Protein AF-A0A5C7V4M0-F1 (afdb_monomer)

Nearest PDB structures (foldseek):
  3k33-assembly1_D-2  TM=7.683E-01  e=2.608E-01  Punavirus P1
  6l8e-assembly2_L  TM=7.006E-01  e=1.988E-01  Staphylococcus aureus subsp. aureus NCTC 8325
  3k33-assembly1_C-2  TM=6.659E-01  e=4.195E-01  Punavirus P1
  5dfn-assembly2_B  TM=3.785E-01  e=3.216E+00  Tetrahymena thermophila
  8zdz-assembly1_A  TM=3.711E-01  e=5.173E+00  Drosophila mojavensis

Mean predicted aligned error: 7.86 Å

Foldseek 3Di:
DAEPVNCVPVPCVSVCVVAVPPQKDWYDDDPPDIDIDGDPVSVVVVVVVVVVVVVVVVVVCVVVVVDDPVPVVVVVVVD

Structure (mmCIF, N/CA/C/O backbone):
data_AF-A0A5C7V4M0-F1
#
_entry.id   AF-A0A5C7V4M0-F1
#
loop_
_atom_site.group_PDB
_atom_site.id
_atom_site.type_symbol
_atom_site.label_atom_id
_atom_site.label_alt_id
_atom_site.label_comp_id
_atom_site.label_asym_id
_atom_site.label_entity_id
_atom_site.label_seq_id
_atom_site.pdbx_PDB_ins_code
_atom_site.Cartn_x
_atom_site.Cartn_y
_atom_site.Cartn_z
_atom_site.occupancy
_atom_site.B_iso_or_equiv
_atom_site.auth_seq_id
_atom_site.auth_comp_id
_atom_site.auth_asym_id
_atom_site.auth_atom_id
_atom_site.pdbx_PDB_model_num
ATOM 1 N N . MET A 1 1 ? -12.651 -0.918 2.627 1.00 86.69 1 MET A N 1
ATOM 2 C CA . MET A 1 1 ? -12.429 0.532 2.750 1.00 86.69 1 MET A CA 1
ATOM 3 C C . MET A 1 1 ? -12.432 0.865 4.220 1.00 86.69 1 MET A C 1
ATOM 5 O O . MET A 1 1 ? -13.398 0.551 4.902 1.00 86.69 1 MET A O 1
ATOM 9 N N . ILE A 1 2 ? -11.343 1.452 4.690 1.00 92.38 2 ILE A N 1
ATOM 10 C CA . ILE A 1 2 ? -11.087 1.814 6.078 1.00 92.38 2 ILE A CA 1
ATOM 11 C C . ILE A 1 2 ? -11.459 3.288 6.247 1.00 92.38 2 ILE A C 1
ATOM 13 O O . ILE A 1 2 ? -10.993 4.145 5.493 1.00 92.38 2 ILE A O 1
ATOM 17 N N . SER A 1 3 ? -12.319 3.602 7.211 1.00 91.69 3 SER A N 1
ATOM 18 C CA . SER A 1 3 ? -12.631 4.997 7.520 1.00 91.69 3 SER A CA 1
ATOM 19 C C . SER A 1 3 ? -11.536 5.618 8.392 1.00 91.69 3 SER A C 1
ATOM 21 O O . SER A 1 3 ? -10.858 4.930 9.158 1.00 91.69 3 SER A O 1
ATOM 23 N N . ALA A 1 4 ? -11.368 6.940 8.325 1.00 89.44 4 ALA A N 1
ATOM 24 C CA . ALA A 1 4 ? -10.468 7.639 9.240 1.00 89.44 4 ALA A CA 1
ATOM 25 C C . ALA A 1 4 ? -10.868 7.458 10.712 1.00 89.44 4 ALA A C 1
ATOM 27 O O . ALA A 1 4 ? -9.999 7.485 11.580 1.00 89.44 4 ALA A O 1
ATOM 28 N N . ASP A 1 5 ? -12.152 7.257 11.006 1.00 91.19 5 ASP A N 1
ATOM 29 C CA . ASP A 1 5 ? -12.614 7.029 12.374 1.00 91.19 5 ASP A CA 1
ATOM 30 C C . ASP A 1 5 ? -12.307 5.607 12.858 1.00 91.19 5 ASP A C 1
ATOM 32 O O . ASP A 1 5 ? -11.883 5.444 14.004 1.00 91.19 5 ASP A O 1
ATOM 36 N N . ASP A 1 6 ? -12.392 4.592 11.991 1.00 92.94 6 ASP A N 1
ATOM 37 C CA . ASP A 1 6 ? -11.883 3.248 12.303 1.00 92.94 6 ASP A CA 1
ATOM 38 C C . ASP A 1 6 ? -10.389 3.298 12.618 1.00 92.94 6 ASP A C 1
ATOM 40 O O . ASP A 1 6 ? -9.948 2.738 13.620 1.00 92.94 6 ASP A O 1
ATOM 44 N N . LEU A 1 7 ? -9.615 4.035 11.817 1.00 92.50 7 LEU A N 1
ATOM 45 C CA . LEU A 1 7 ? -8.180 4.168 12.039 1.00 92.50 7 LEU A CA 1
ATOM 46 C C 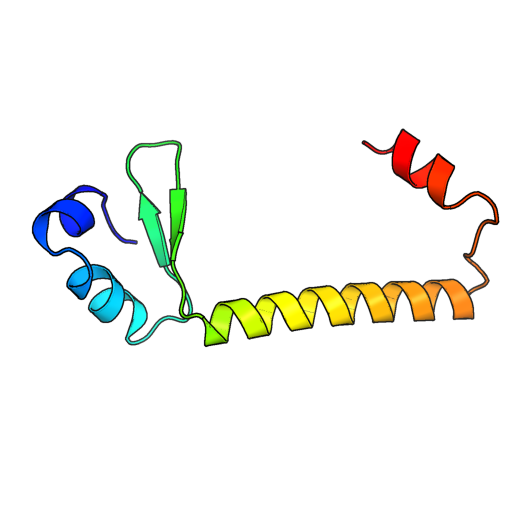. LEU A 1 7 ? -7.859 4.874 13.364 1.00 92.50 7 LEU A C 1
ATOM 48 O O . LEU A 1 7 ? -6.969 4.436 14.090 1.00 92.50 7 LEU A O 1
ATOM 52 N N . LYS A 1 8 ? -8.596 5.933 13.721 1.00 91.75 8 LYS A N 1
ATOM 53 C CA . LYS A 1 8 ? -8.416 6.644 15.002 1.00 91.75 8 LYS A CA 1
ATOM 54 C C . LYS A 1 8 ? -8.779 5.788 16.213 1.00 91.75 8 LYS A C 1
ATOM 56 O O . LYS A 1 8 ? -8.153 5.930 17.258 1.00 91.75 8 LYS A O 1
ATOM 61 N N . THR A 1 9 ? -9.817 4.961 16.099 1.00 96.19 9 THR A N 1
ATOM 62 C CA . THR A 1 9 ? -10.379 4.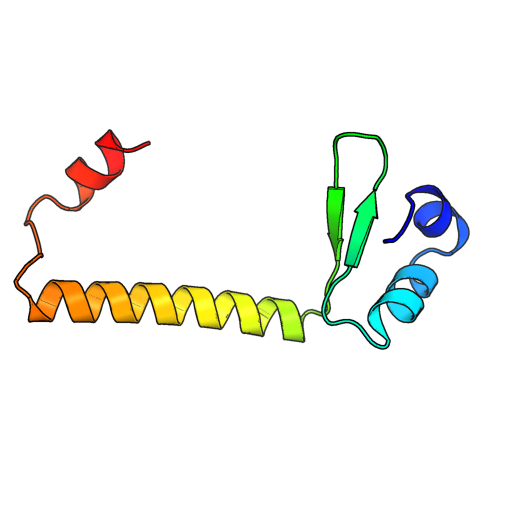217 17.238 1.00 96.19 9 THR A CA 1
ATOM 63 C C . THR A 1 9 ? -9.719 2.858 17.441 1.00 96.19 9 THR A C 1
ATOM 65 O O . THR A 1 9 ? -9.496 2.458 18.580 1.00 96.19 9 THR A O 1
ATOM 68 N N . LYS A 1 10 ? -9.381 2.158 16.354 1.00 96.50 10 LYS A N 1
ATOM 69 C CA . LYS A 1 10 ? -8.834 0.790 16.376 1.00 96.50 10 LYS A CA 1
ATOM 70 C C . LYS A 1 10 ? -7.336 0.733 16.067 1.00 96.50 10 LYS A C 1
ATOM 72 O O . LYS A 1 10 ? -6.703 -0.293 16.306 1.00 96.50 10 LYS A O 1
ATOM 77 N N . GLY A 1 11 ? -6.752 1.809 15.537 1.00 94.75 11 GLY A N 1
ATOM 78 C CA . GLY A 1 11 ? -5.332 1.859 15.196 1.00 94.75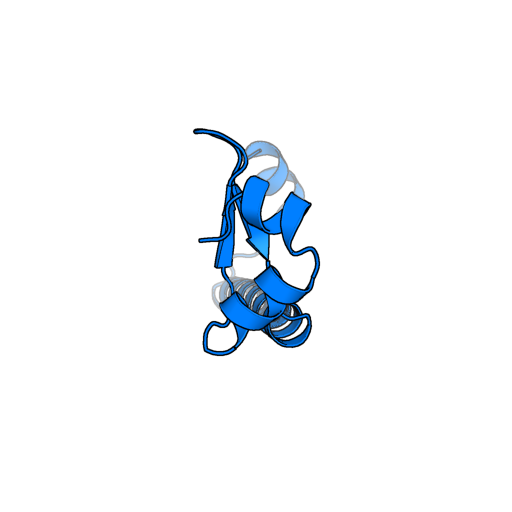 11 GLY A CA 1
ATOM 79 C C . GLY A 1 11 ? -4.949 0.798 14.162 1.00 94.75 11 GLY A C 1
ATOM 80 O O . GLY A 1 11 ? -5.634 0.616 13.160 1.00 94.75 11 GLY A O 1
ATOM 81 N N . ILE A 1 12 ? -3.850 0.085 14.413 1.00 94.88 12 ILE A N 1
ATOM 82 C CA . ILE A 1 12 ? -3.299 -0.915 13.482 1.00 94.88 12 ILE A CA 1
ATOM 83 C C . ILE A 1 12 ? -4.247 -2.107 13.284 1.00 94.88 12 ILE A C 1
ATOM 85 O O . ILE A 1 12 ? -4.308 -2.637 12.178 1.00 94.88 12 ILE A O 1
ATOM 89 N N . ALA A 1 13 ? -5.048 -2.470 14.291 1.00 96.69 13 ALA A N 1
ATOM 90 C CA . ALA A 1 13 ? -5.940 -3.628 14.211 1.00 96.69 13 ALA A CA 1
ATOM 91 C C . ALA A 1 13 ? -6.932 -3.526 13.039 1.00 96.69 13 ALA A C 1
ATOM 93 O O . ALA A 1 13 ? -7.173 -4.510 12.347 1.00 96.69 13 ALA A O 1
ATOM 94 N N . CYS A 1 14 ? -7.446 -2.325 12.733 1.00 95.31 14 CYS A N 1
ATOM 95 C CA . CYS A 1 14 ? -8.337 -2.169 11.579 1.00 95.31 14 CYS A CA 1
ATOM 96 C C . CYS A 1 14 ? -7.625 -2.397 10.239 1.00 95.31 14 CYS A C 1
ATOM 98 O O . CYS A 1 14 ? -8.275 -2.790 9.273 1.00 95.31 14 CYS A O 1
ATOM 100 N N . LEU A 1 15 ? -6.310 -2.161 10.166 1.00 95.19 15 LEU A N 1
ATOM 101 C CA . LEU A 1 15 ? -5.518 -2.437 8.970 1.00 95.19 15 LEU A CA 1
ATOM 102 C C . LEU A 1 15 ? -5.352 -3.949 8.801 1.00 95.19 15 LEU A C 1
ATOM 104 O O . LEU A 1 15 ? -5.616 -4.466 7.721 1.00 95.19 15 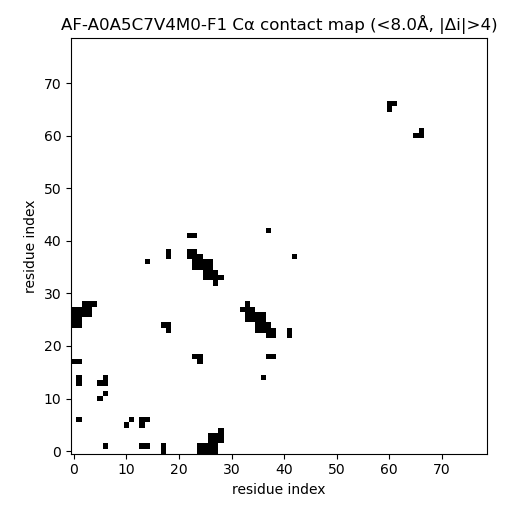LEU A O 1
ATOM 108 N N . GLU A 1 16 ? -4.974 -4.648 9.873 1.00 94.94 16 GLU A N 1
ATOM 109 C CA . GLU A 1 16 ? -4.786 -6.105 9.883 1.00 94.94 16 GLU A CA 1
ATOM 110 C C . GLU A 1 16 ? -6.082 -6.844 9.528 1.00 94.94 16 GLU A C 1
ATOM 112 O O . GLU A 1 16 ? -6.082 -7.694 8.642 1.00 94.94 16 GLU A O 1
ATOM 117 N N . GLU A 1 17 ? -7.207 -6.457 10.137 1.00 94.94 17 GLU A N 1
ATOM 118 C CA . GLU A 1 17 ? -8.527 -7.027 9.841 1.00 94.94 17 GLU A CA 1
ATOM 119 C C . GLU A 1 17 ? -8.935 -6.823 8.376 1.00 94.94 17 GLU A C 1
ATOM 121 O O . GLU A 1 17 ? -9.464 -7.732 7.738 1.00 94.94 17 GLU A O 1
ATOM 126 N N . ASN A 1 18 ? -8.693 -5.633 7.816 1.00 93.69 18 ASN A N 1
ATOM 127 C CA . ASN A 1 18 ? -9.092 -5.339 6.439 1.00 93.69 18 ASN A CA 1
ATOM 128 C C . ASN A 1 18 ? -8.167 -5.970 5.394 1.00 93.69 18 ASN A C 1
ATOM 130 O O . ASN A 1 18 ? -8.622 -6.207 4.273 1.00 93.69 18 ASN A O 1
ATOM 134 N N . LEU A 1 19 ? -6.905 -6.225 5.747 1.00 95.56 19 LEU A N 1
ATOM 135 C CA . LEU A 1 19 ? -5.906 -6.847 4.878 1.00 95.56 19 LEU A CA 1
ATOM 136 C C . LEU A 1 19 ? -5.832 -8.374 5.025 1.00 95.56 19 LEU A C 1
ATOM 138 O O . LEU A 1 19 ? -5.125 -9.001 4.244 1.00 95.56 19 LEU A O 1
ATOM 142 N N . ALA A 1 20 ? -6.567 -8.984 5.960 1.00 94.69 20 ALA A N 1
ATOM 143 C CA . ALA A 1 20 ? -6.553 -10.435 6.172 1.00 94.69 20 ALA A CA 1
ATOM 144 C C . ALA A 1 20 ? -6.834 -11.233 4.882 1.00 94.69 20 ALA A C 1
ATOM 146 O O . ALA A 1 20 ? -6.137 -12.200 4.590 1.00 94.69 20 ALA A O 1
ATOM 147 N N . ASP A 1 21 ? -7.793 -10.760 4.079 1.00 92.56 21 ASP A N 1
ATOM 148 C CA . ASP A 1 21 ? -8.217 -11.402 2.827 1.00 92.56 21 ASP A CA 1
ATOM 149 C C . ASP A 1 21 ? -8.032 -10.492 1.597 1.00 92.56 21 ASP A C 1
ATOM 151 O O . ASP A 1 21 ? -8.588 -10.746 0.524 1.00 92.56 21 ASP A O 1
ATOM 155 N N . LYS A 1 22 ? -7.284 -9.389 1.737 1.00 94.19 22 LYS A N 1
ATOM 156 C CA . LYS A 1 22 ? -7.093 -8.392 0.674 1.00 94.19 22 LYS A CA 1
ATOM 157 C C . LYS A 1 22 ? -5.632 -7.996 0.542 1.00 94.19 22 LYS A C 1
ATOM 159 O O . LYS A 1 22 ? -4.967 -7.689 1.521 1.00 94.19 22 LYS A O 1
ATOM 164 N N . ALA A 1 23 ? -5.170 -7.869 -0.698 1.00 94.06 23 ALA A N 1
ATOM 165 C CA . ALA A 1 23 ? -3.821 -7.386 -0.988 1.00 94.06 23 ALA A CA 1
ATOM 166 C C . ALA A 1 23 ? -3.620 -5.903 -0.606 1.00 94.06 23 ALA A C 1
ATOM 168 O O . ALA A 1 23 ? -2.530 -5.497 -0.207 1.00 94.06 23 ALA A O 1
ATOM 169 N N . GLN A 1 24 ? -4.674 -5.093 -0.731 1.00 95.06 24 GLN A N 1
ATOM 170 C CA . GLN A 1 24 ? -4.681 -3.678 -0.371 1.00 95.06 24 GLN A CA 1
ATOM 171 C C . GLN A 1 24 ? -6.098 -3.208 -0.024 1.00 95.06 24 GLN A C 1
ATOM 173 O O . GLN A 1 24 ? -7.082 -3.807 -0.463 1.00 95.06 24 GLN A O 1
ATOM 178 N N . ASP A 1 25 ? -6.207 -2.099 0.702 1.00 94.69 25 ASP A N 1
ATOM 179 C CA . ASP A 1 25 ? -7.472 -1.398 0.926 1.00 94.69 25 ASP A CA 1
ATOM 180 C C . ASP A 1 25 ? -7.256 0.128 0.940 1.00 94.69 25 ASP A C 1
ATOM 182 O O . ASP A 1 25 ? -6.131 0.622 1.039 1.00 94.69 25 ASP A O 1
ATOM 186 N N . PHE A 1 26 ? -8.336 0.892 0.811 1.00 93.06 26 PHE A N 1
ATOM 187 C CA . PHE A 1 26 ? -8.315 2.353 0.814 1.00 93.06 26 PHE A CA 1
ATOM 188 C C . PHE A 1 26 ? -8.622 2.900 2.203 1.00 93.06 26 PHE A C 1
ATOM 190 O O . PHE A 1 26 ? -9.535 2.405 2.861 1.00 93.06 26 PHE A O 1
ATOM 197 N N . ILE A 1 27 ? -7.926 3.960 2.612 1.00 92.62 27 ILE A N 1
ATOM 198 C CA . ILE A 1 27 ? -8.236 4.742 3.811 1.00 92.62 27 ILE A CA 1
ATOM 199 C C . ILE A 1 27 ? -8.829 6.082 3.373 1.00 92.62 27 ILE A C 1
ATOM 201 O O . ILE A 1 27 ? -8.159 6.858 2.689 1.00 92.62 27 ILE A O 1
ATOM 205 N N . ALA A 1 28 ? -10.062 6.373 3.784 1.00 89.81 28 ALA A N 1
ATOM 206 C CA . ALA A 1 28 ? -10.763 7.608 3.437 1.00 89.81 28 ALA A CA 1
ATOM 207 C C . ALA A 1 28 ? -10.969 8.504 4.668 1.00 89.81 28 ALA A C 1
ATOM 209 O O . ALA A 1 28 ? -11.521 8.070 5.680 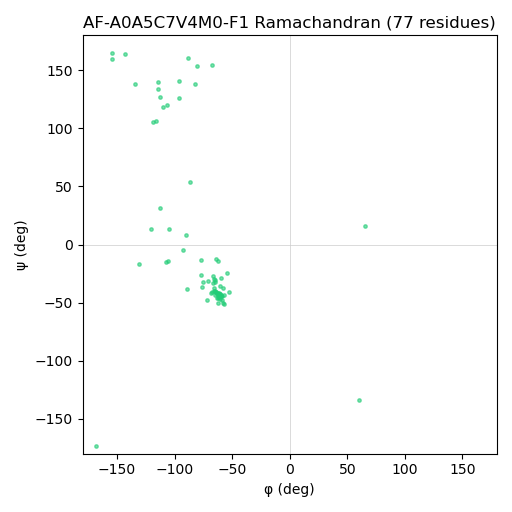1.00 89.81 28 ALA A O 1
ATOM 210 N N . ALA A 1 29 ? -10.551 9.770 4.565 1.00 78.19 29 ALA A N 1
ATOM 211 C CA . ALA A 1 29 ? -10.764 10.792 5.599 1.00 78.19 29 ALA A CA 1
ATOM 212 C C . ALA A 1 29 ? -11.823 11.846 5.222 1.00 78.19 29 ALA A C 1
ATOM 214 O O . ALA A 1 29 ? -12.287 12.582 6.090 1.00 78.19 29 ALA A O 1
ATOM 215 N N . SER A 1 30 ? -12.199 11.926 3.940 1.00 74.62 30 SER A N 1
ATOM 216 C CA . SER A 1 30 ? -13.226 12.815 3.378 1.00 74.62 30 SER A CA 1
ATOM 217 C C . SER A 1 30 ? -13.558 12.390 1.936 1.00 74.62 30 SER A C 1
ATOM 219 O O . SER A 1 30 ? -13.038 11.387 1.452 1.00 74.62 30 SER A O 1
ATOM 221 N N . GLU A 1 31 ? -14.368 13.174 1.218 1.00 64.25 31 GLU A N 1
ATOM 222 C CA . GLU A 1 31 ? -14.799 12.897 -0.164 1.00 64.25 31 GLU A CA 1
ATOM 223 C C . GLU A 1 31 ? -13.672 12.896 -1.215 1.00 64.25 31 GLU A C 1
ATOM 225 O O . GLU A 1 31 ? -13.901 12.485 -2.351 1.00 64.25 31 GLU A O 1
ATOM 230 N N . LYS A 1 32 ? -12.461 13.373 -0.883 1.00 66.81 32 LYS A N 1
ATOM 231 C CA . LYS A 1 32 ? -11.428 13.657 -1.900 1.00 66.81 32 LYS A CA 1
ATOM 232 C C . LYS A 1 32 ? -10.034 13.093 -1.642 1.00 66.81 32 LYS A C 1
ATOM 234 O O . LYS A 1 32 ? -9.241 13.048 -2.577 1.00 66.81 32 LYS A O 1
ATOM 239 N N . GLN A 1 33 ? -9.706 12.685 -0.417 1.00 59.34 33 GLN A N 1
ATOM 240 C CA . GLN A 1 33 ? -8.379 12.148 -0.097 1.00 59.34 33 GLN A CA 1
ATOM 241 C C . GLN A 1 33 ? -8.492 10.689 0.343 1.00 59.34 33 GLN A C 1
ATOM 243 O O . GLN A 1 33 ? -8.955 10.391 1.445 1.00 59.34 33 GLN A O 1
ATOM 248 N N . CYS A 1 34 ? -8.071 9.801 -0.561 1.00 82.31 34 CYS A N 1
ATOM 249 C CA . CYS A 1 34 ? -7.991 8.360 -0.353 1.00 82.31 34 CYS A CA 1
ATOM 250 C C . CYS A 1 34 ? -6.513 7.960 -0.299 1.00 82.31 34 CYS A C 1
ATOM 252 O O . CYS A 1 34 ? -5.787 8.146 -1.275 1.00 82.31 34 CYS A O 1
ATOM 254 N N . PHE A 1 35 ? -6.062 7.420 0.828 1.00 91.38 35 PHE A N 1
ATOM 255 C CA . PHE A 1 35 ? -4.775 6.730 0.918 1.00 91.38 35 PHE A CA 1
ATOM 256 C C . PHE A 1 35 ? -4.973 5.254 0.565 1.00 91.38 35 PHE A C 1
ATOM 258 O O . PHE A 1 35 ? -6.088 4.742 0.650 1.00 91.38 35 PHE A O 1
ATOM 265 N N . VAL A 1 36 ? -3.898 4.559 0.202 1.00 93.19 36 VAL A N 1
ATOM 266 C CA . VAL A 1 36 ? -3.900 3.100 0.027 1.00 93.19 36 VAL A CA 1
ATOM 267 C C . VAL A 1 36 ? -2.993 2.490 1.081 1.00 93.19 36 VAL A C 1
ATOM 269 O O . VAL A 1 36 ? -1.879 2.966 1.294 1.00 93.19 36 VAL A O 1
ATOM 272 N N . VAL A 1 37 ? -3.474 1.434 1.727 1.00 95.31 37 VAL A N 1
ATOM 273 C CA . VAL A 1 37 ? -2.692 0.592 2.627 1.00 95.31 37 VAL A CA 1
ATOM 274 C C . VAL A 1 37 ? -2.574 -0.803 2.028 1.00 95.31 37 VAL A C 1
ATOM 276 O O . VAL A 1 37 ? -3.524 -1.320 1.445 1.00 95.31 37 VAL A O 1
ATOM 279 N N . MET A 1 38 ? -1.397 -1.404 2.148 1.00 96.81 38 MET A N 1
ATOM 280 C CA . MET A 1 38 ? -1.090 -2.748 1.667 1.00 96.81 38 MET A CA 1
ATOM 281 C C . MET A 1 38 ? 0.061 -3.327 2.486 1.00 96.81 38 MET A C 1
ATOM 283 O O . MET A 1 38 ? 0.769 -2.586 3.175 1.00 96.81 38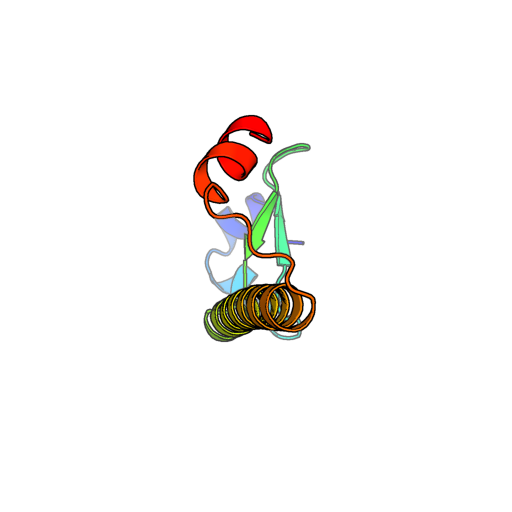 MET A O 1
ATOM 287 N N . THR A 1 39 ? 0.269 -4.638 2.403 1.00 95.81 39 THR A N 1
ATOM 288 C CA . THR A 1 39 ? 1.455 -5.261 2.997 1.00 95.81 39 THR A CA 1
ATOM 289 C C . THR A 1 39 ? 2.719 -4.821 2.254 1.00 95.81 39 THR A C 1
ATOM 291 O O . THR A 1 39 ? 2.679 -4.472 1.071 1.00 95.81 39 THR A O 1
ATOM 294 N N . LEU A 1 40 ? 3.872 -4.857 2.931 1.00 95.69 40 LEU A N 1
ATOM 295 C CA . LEU A 1 40 ? 5.155 -4.585 2.271 1.00 95.69 40 LEU A CA 1
ATOM 296 C C . LEU A 1 40 ? 5.435 -5.579 1.141 1.00 95.69 40 LEU A C 1
ATOM 298 O O . LEU A 1 40 ? 5.977 -5.191 0.112 1.00 95.69 40 LEU A O 1
ATOM 302 N N . GLU A 1 41 ? 5.032 -6.837 1.313 1.00 95.75 41 GLU A N 1
ATOM 303 C CA . GLU A 1 41 ? 5.135 -7.866 0.278 1.00 95.75 41 GLU A CA 1
ATOM 304 C C . GLU A 1 41 ? 4.380 -7.457 -0.993 1.00 95.75 41 GLU A C 1
ATOM 306 O O . GLU A 1 41 ? 4.972 -7.426 -2.073 1.00 95.75 41 GLU A O 1
ATOM 311 N N . GLN A 1 42 ? 3.117 -7.040 -0.860 1.00 96.88 42 GLN A N 1
ATOM 312 C CA . GLN A 1 42 ? 2.324 -6.559 -1.990 1.00 96.88 42 GLN A CA 1
ATOM 313 C C . GLN A 1 42 ? 2.937 -5.305 -2.626 1.00 96.88 42 GLN A C 1
ATOM 315 O O . GLN A 1 42 ? 2.991 -5.194 -3.853 1.00 96.88 42 GLN A O 1
ATOM 320 N N . TYR A 1 43 ? 3.426 -4.368 -1.809 1.00 97.00 43 TYR A N 1
ATOM 321 C CA . TYR A 1 43 ? 4.108 -3.171 -2.303 1.00 97.00 43 TYR A CA 1
ATOM 322 C C . TYR A 1 43 ? 5.342 -3.526 -3.144 1.00 97.00 43 TYR A C 1
ATOM 324 O O . TYR A 1 43 ? 5.512 -3.001 -4.247 1.00 97.00 43 TYR A O 1
ATOM 332 N N . TYR A 1 44 ? 6.197 -4.427 -2.652 1.00 97.50 44 TYR A N 1
ATOM 333 C CA . TYR A 1 44 ? 7.390 -4.850 -3.381 1.00 97.50 44 TYR A CA 1
ATOM 334 C C . TYR A 1 44 ? 7.040 -5.585 -4.671 1.00 97.50 44 TYR A C 1
ATOM 336 O O . TYR A 1 44 ? 7.662 -5.303 -5.693 1.00 97.50 44 TYR A O 1
ATOM 344 N N . TYR A 1 45 ? 6.018 -6.443 -4.650 1.00 97.19 45 TYR A N 1
ATOM 345 C CA . TYR A 1 45 ? 5.535 -7.124 -5.847 1.00 97.19 45 TYR A CA 1
ATOM 346 C C . TYR A 1 45 ? 5.122 -6.129 -6.941 1.00 97.19 45 TYR A C 1
ATOM 348 O O . TYR A 1 45 ? 5.616 -6.205 -8.066 1.00 97.19 45 TYR A O 1
ATOM 356 N N . LEU A 1 46 ? 4.275 -5.145 -6.615 1.00 97.19 46 LEU A N 1
ATOM 357 C CA . LEU A 1 46 ? 3.832 -4.137 -7.586 1.00 97.19 46 LEU A CA 1
ATOM 358 C C . LEU A 1 46 ? 4.995 -3.292 -8.109 1.00 97.19 46 LEU A C 1
ATOM 360 O O . LEU A 1 46 ? 5.100 -3.056 -9.312 1.00 97.19 46 LEU A O 1
ATOM 364 N N . ARG A 1 47 ? 5.900 -2.880 -7.218 1.00 96.19 47 ARG A N 1
ATOM 365 C CA . ARG A 1 47 ? 7.089 -2.111 -7.593 1.00 96.19 47 ARG A CA 1
ATOM 366 C C . ARG A 1 47 ? 7.994 -2.889 -8.546 1.00 96.19 47 ARG A C 1
ATOM 368 O O . ARG A 1 47 ? 8.508 -2.317 -9.504 1.00 96.19 47 ARG A O 1
ATOM 375 N N . GLU A 1 48 ? 8.194 -4.179 -8.299 1.00 96.94 48 GLU A N 1
ATOM 376 C CA . GLU A 1 48 ? 8.975 -5.029 -9.191 1.00 96.94 48 GLU A CA 1
ATOM 377 C C . GLU A 1 48 ? 8.296 -5.164 -10.559 1.00 96.94 48 GLU A C 1
ATOM 379 O O . GLU A 1 48 ? 8.961 -5.027 -11.586 1.00 96.94 48 GLU A O 1
ATOM 384 N N . MET A 1 49 ? 6.974 -5.356 -10.589 1.00 97.06 49 MET A N 1
ATOM 385 C CA . MET A 1 49 ? 6.210 -5.428 -11.837 1.00 97.06 49 MET A CA 1
ATOM 386 C C . MET A 1 49 ? 6.332 -4.148 -12.672 1.00 97.06 49 MET A C 1
ATOM 388 O O . MET A 1 49 ? 6.572 -4.238 -13.878 1.00 97.06 49 MET A O 1
ATOM 392 N N . GLU A 1 50 ? 6.251 -2.961 -12.062 1.00 96.12 50 GLU A N 1
ATOM 393 C CA . GLU A 1 50 ? 6.471 -1.698 -12.784 1.00 96.12 50 GLU A CA 1
ATOM 394 C C . GLU A 1 50 ? 7.886 -1.609 -13.369 1.00 96.12 50 GLU A C 1
ATOM 396 O O . GLU A 1 50 ? 8.069 -1.229 -14.529 1.00 96.12 50 GLU A O 1
ATOM 401 N N . MET A 1 51 ? 8.898 -2.025 -12.602 1.00 96.25 51 MET A N 1
ATOM 402 C CA . MET A 1 51 ? 10.283 -2.053 -13.080 1.00 96.25 51 MET A CA 1
ATOM 403 C C . MET A 1 51 ? 10.465 -3.034 -14.247 1.00 96.25 51 MET A C 1
ATOM 405 O O . MET A 1 51 ? 11.150 -2.717 -15.224 1.00 96.25 51 MET A O 1
ATOM 409 N N . GLN A 1 52 ? 9.840 -4.212 -14.184 1.00 96.56 52 GLN A N 1
ATOM 410 C CA . GLN A 1 52 ? 9.881 -5.197 -15.265 1.00 96.56 52 GLN A CA 1
ATOM 411 C C . GLN A 1 52 ? 9.172 -4.689 -16.527 1.00 96.56 52 GLN A C 1
ATOM 413 O O . GLN A 1 52 ? 9.696 -4.870 -17.630 1.00 96.56 52 GLN A O 1
ATOM 418 N N . ALA A 1 53 ? 8.033 -4.006 -16.384 1.00 95.50 53 ALA A N 1
ATOM 419 C CA . ALA A 1 53 ? 7.318 -3.389 -17.498 1.00 95.50 53 ALA A CA 1
ATOM 420 C C . ALA A 1 53 ? 8.166 -2.307 -18.186 1.00 95.50 53 ALA A C 1
ATOM 422 O O . ALA A 1 53 ? 8.311 -2.327 -19.412 1.00 95.50 53 ALA A O 1
ATOM 423 N N . ALA A 1 54 ? 8.807 -1.426 -17.410 1.00 93.62 54 ALA A N 1
ATOM 424 C CA . ALA A 1 54 ? 9.728 -0.419 -17.938 1.00 93.62 54 ALA A CA 1
ATOM 425 C C . ALA A 1 54 ? 10.910 -1.065 -18.686 1.00 93.62 54 ALA A C 1
ATOM 427 O O . ALA A 1 54 ? 11.253 -0.662 -19.801 1.00 93.62 54 ALA A O 1
ATOM 428 N N . LEU A 1 55 ? 11.503 -2.126 -18.127 1.00 93.94 55 LEU A N 1
ATOM 429 C CA . LEU A 1 55 ? 12.583 -2.865 -18.784 1.00 93.94 55 LEU A CA 1
ATOM 430 C C . LEU A 1 55 ? 12.123 -3.520 -20.093 1.00 93.94 55 LEU A C 1
ATOM 432 O O . LEU A 1 55 ? 12.850 -3.489 -21.090 1.00 93.94 55 LEU A O 1
ATOM 436 N N . TYR A 1 56 ? 10.933 -4.122 -20.101 1.00 94.38 56 TYR A N 1
ATOM 437 C CA . TYR A 1 56 ? 10.351 -4.717 -21.299 1.00 94.38 56 TYR A CA 1
ATOM 438 C C . TYR A 1 56 ? 10.134 -3.661 -22.387 1.00 94.38 56 TYR A C 1
ATOM 440 O O . TYR A 1 56 ? 10.545 -3.874 -23.528 1.00 94.38 56 TYR A O 1
ATOM 448 N N . GLN A 1 57 ? 9.593 -2.495 -22.027 1.00 91.12 57 GLN A N 1
ATOM 449 C CA . GLN A 1 57 ? 9.396 -1.374 -22.947 1.00 91.12 57 GLN A CA 1
ATOM 450 C C . GLN A 1 57 ? 10.722 -0.894 -23.556 1.00 91.12 57 GLN A C 1
ATOM 452 O O . GLN A 1 57 ? 10.817 -0.715 -24.770 1.00 91.12 57 GLN A O 1
ATOM 457 N N . VAL A 1 58 ? 11.782 -0.765 -22.751 1.00 89.62 58 VAL A N 1
ATOM 458 C CA . VAL A 1 58 ? 13.121 -0.393 -23.242 1.00 89.62 58 VAL A CA 1
ATOM 459 C C . VAL A 1 58 ? 13.681 -1.445 -24.204 1.00 89.62 58 VAL A C 1
ATOM 461 O O . VAL A 1 58 ? 14.178 -1.100 -25.280 1.00 89.62 58 VAL A O 1
ATOM 464 N N . LYS A 1 59 ? 13.584 -2.736 -23.860 1.00 91.69 59 LYS A N 1
ATOM 465 C CA . LYS A 1 59 ? 14.028 -3.834 -24.738 1.00 91.69 59 LYS A CA 1
ATOM 466 C C . LYS A 1 59 ? 13.262 -3.835 -26.059 1.00 91.69 59 LYS A C 1
ATOM 468 O O . LYS A 1 59 ? 13.871 -3.988 -27.118 1.00 91.69 59 LYS A O 1
ATOM 473 N N . GLN A 1 60 ? 11.952 -3.621 -25.994 1.00 92.12 60 GLN A N 1
ATOM 474 C CA . GLN A 1 60 ? 11.081 -3.544 -27.156 1.00 92.12 60 GLN A CA 1
ATOM 475 C C . GLN A 1 60 ? 11.483 -2.370 -28.061 1.00 92.12 60 GLN A C 1
ATOM 477 O O . GLN A 1 60 ? 11.741 -2.575 -29.248 1.00 92.12 60 GLN A O 1
ATOM 482 N N . ASN A 1 61 ? 11.639 -1.170 -27.500 1.00 87.00 61 ASN A N 1
ATOM 483 C CA . ASN A 1 61 ? 12.079 0.015 -28.236 1.00 87.00 61 ASN A CA 1
ATOM 484 C C . ASN A 1 61 ? 13.428 -0.208 -28.925 1.00 87.00 61 ASN A C 1
ATOM 486 O O . ASN A 1 61 ? 13.564 0.093 -30.111 1.00 87.00 61 ASN A O 1
ATOM 490 N N . ARG A 1 62 ? 14.388 -0.834 -28.233 1.00 85.12 62 ARG A N 1
ATOM 491 C CA . ARG A 1 62 ? 15.683 -1.199 -28.821 1.00 85.12 62 ARG A CA 1
ATOM 492 C C . ARG A 1 62 ? 15.533 -2.176 -29.988 1.00 85.12 62 ARG A C 1
ATOM 494 O O . ARG A 1 62 ? 16.163 -1.975 -31.021 1.00 85.12 62 ARG A O 1
ATOM 501 N N . SER A 1 63 ? 14.701 -3.210 -29.844 1.00 89.25 63 SER A N 1
ATOM 502 C CA . SER A 1 63 ? 14.478 -4.205 -30.905 1.00 89.25 63 SER A CA 1
ATOM 503 C C . SER A 1 63 ? 13.808 -3.622 -32.155 1.00 89.25 63 SER A C 1
ATOM 505 O O . SER A 1 63 ? 14.131 -4.034 -33.264 1.00 89.25 63 SER A O 1
ATOM 507 N N . TYR A 1 64 ? 12.941 -2.617 -31.992 1.00 88.94 64 TYR A N 1
ATOM 508 C CA . TYR A 1 64 ? 12.280 -1.919 -33.100 1.00 88.94 64 TYR A CA 1
ATOM 509 C C . TYR A 1 64 ? 13.060 -0.699 -33.616 1.00 88.94 64 TYR A C 1
ATOM 511 O O . TYR A 1 64 ? 12.520 0.069 -34.410 1.00 88.94 64 TYR A O 1
ATOM 519 N N . GLY A 1 65 ? 14.299 -0.474 -33.157 1.00 81.50 65 GLY A N 1
ATOM 520 C CA . GLY A 1 65 ? 15.105 0.687 -33.555 1.00 81.50 65 GLY A CA 1
ATOM 521 C C . GLY A 1 65 ? 14.533 2.039 -33.102 1.00 81.50 65 GLY A C 1
ATOM 522 O O . GLY A 1 65 ? 14.942 3.082 -33.602 1.00 81.50 65 GLY A O 1
ATOM 523 N N . ARG A 1 66 ? 13.595 2.041 -32.147 1.00 78.06 66 ARG A N 1
ATOM 524 C CA . ARG A 1 66 ? 12.944 3.230 -31.574 1.00 78.06 66 ARG A CA 1
ATOM 525 C C . ARG A 1 66 ? 13.761 3.797 -30.411 1.00 78.06 66 ARG A C 1
ATOM 527 O O . ARG A 1 66 ? 13.257 3.961 -29.304 1.00 78.06 66 ARG A O 1
ATOM 534 N N . CYS A 1 67 ? 15.039 4.062 -30.653 1.00 68.56 67 CYS A N 1
ATOM 535 C CA . CYS A 1 67 ? 15.916 4.744 -29.705 1.00 68.56 67 CYS A CA 1
ATOM 536 C C . CYS A 1 67 ? 16.398 6.045 -30.350 1.00 68.56 67 CYS A C 1
ATOM 538 O O . CYS A 1 67 ? 17.222 6.013 -31.259 1.00 68.56 67 CYS A O 1
ATOM 540 N N . SER A 1 68 ? 15.869 7.189 -29.916 1.00 67.00 68 SER A N 1
ATOM 541 C CA . SER A 1 68 ? 16.364 8.502 -30.334 1.00 67.00 68 SER A CA 1
ATOM 542 C C . SER A 1 68 ? 17.581 8.899 -29.497 1.00 67.00 68 SER A C 1
ATOM 544 O O . SER A 1 68 ? 17.552 8.767 -28.274 1.00 67.00 68 SER A O 1
ATOM 546 N N . ASN A 1 69 ? 18.615 9.469 -30.123 1.00 62.31 69 ASN A N 1
ATOM 547 C CA . ASN A 1 69 ? 19.788 10.003 -29.409 1.00 62.31 69 ASN A CA 1
ATOM 548 C C . ASN A 1 69 ? 19.447 11.160 -28.439 1.00 62.31 69 ASN A C 1
ATOM 550 O O . ASN A 1 69 ? 20.245 11.446 -27.554 1.00 62.31 69 ASN A O 1
ATOM 554 N N . ASN A 1 70 ? 18.248 11.752 -28.547 1.00 58.25 70 ASN A N 1
ATOM 555 C CA . ASN A 1 70 ? 17.742 12.834 -27.689 1.00 58.25 70 ASN A CA 1
ATOM 556 C C . ASN A 1 70 ? 16.555 12.393 -26.805 1.00 58.25 70 ASN A C 1
ATOM 558 O O . ASN A 1 70 ? 15.661 13.185 -26.525 1.00 58.25 70 ASN A O 1
ATOM 562 N N . ALA A 1 71 ? 16.486 11.122 -26.388 1.00 59.91 71 ALA A N 1
ATOM 563 C CA . ALA A 1 71 ? 15.351 10.603 -25.603 1.00 59.91 71 ALA A CA 1
ATOM 564 C C . ALA A 1 71 ? 15.053 11.402 -24.310 1.00 59.91 71 ALA A C 1
ATOM 566 O O . ALA A 1 71 ? 13.917 11.394 -23.842 1.00 59.91 71 ALA A O 1
ATOM 567 N N . PHE A 1 72 ? 16.050 12.107 -23.762 1.00 58.84 72 PHE A N 1
ATOM 568 C CA . PHE A 1 72 ? 15.882 13.020 -22.628 1.00 58.84 72 PHE A CA 1
ATOM 569 C C . PHE A 1 72 ? 15.053 14.269 -22.973 1.00 58.84 72 PHE A C 1
ATOM 571 O O . PHE A 1 72 ? 14.190 14.638 -22.183 1.00 58.84 72 PHE A O 1
ATOM 578 N N . ASP A 1 73 ? 15.251 14.867 -24.152 1.00 57.88 73 ASP A N 1
ATOM 579 C CA . ASP A 1 73 ? 14.536 16.085 -24.568 1.00 57.88 73 ASP A CA 1
ATOM 580 C C . ASP A 1 73 ? 13.046 15.792 -24.816 1.00 57.88 73 ASP A C 1
ATOM 582 O O . ASP A 1 73 ? 12.174 16.513 -24.345 1.00 57.88 73 ASP A O 1
ATOM 586 N N . GLN A 1 74 ? 12.731 14.660 -25.459 1.00 56.34 74 GLN A N 1
ATOM 587 C CA . GLN A 1 74 ? 11.340 14.249 -25.703 1.00 56.34 74 GLN A CA 1
ATOM 588 C C . GLN A 1 74 ? 10.557 13.921 -24.424 1.00 56.34 74 GLN A C 1
ATOM 590 O O . GLN A 1 74 ? 9.339 14.073 -24.408 1.00 56.34 74 GLN A O 1
ATOM 595 N N . TYR A 1 75 ? 11.210 13.446 -23.361 1.00 59.84 75 TYR A N 1
ATOM 596 C C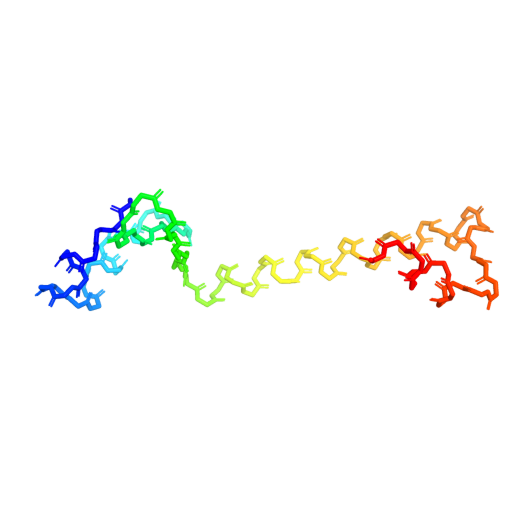A . TYR A 1 75 ? 10.534 13.197 -22.083 1.00 59.84 75 TYR A CA 1
ATOM 597 C C . TYR A 1 75 ? 10.245 14.499 -21.322 1.00 59.84 75 TYR A C 1
ATOM 599 O O . TYR A 1 75 ? 9.235 14.576 -20.628 1.00 59.84 75 TYR A O 1
ATOM 607 N N . ALA A 1 76 ? 11.103 15.515 -21.468 1.00 58.12 76 ALA A N 1
ATOM 608 C CA . ALA A 1 76 ? 10.927 16.826 -20.848 1.00 58.12 76 ALA A CA 1
ATOM 609 C C . ALA A 1 76 ? 9.777 17.637 -21.476 1.00 58.12 76 ALA A C 1
ATOM 611 O O . ALA A 1 76 ? 9.103 18.365 -20.759 1.00 58.12 76 ALA A O 1
ATOM 612 N N . ASP A 1 77 ? 9.511 17.460 -22.774 1.00 57.34 77 ASP A N 1
ATOM 613 C CA . ASP A 1 77 ? 8.422 18.147 -23.491 1.00 57.34 77 ASP A CA 1
ATOM 614 C C . ASP A 1 77 ? 7.014 17.571 -23.211 1.00 57.34 77 ASP A C 1
ATOM 616 O O . ASP A 1 77 ? 6.012 18.183 -23.578 1.00 57.34 77 ASP A O 1
ATOM 620 N N . ASN A 1 78 ? 6.917 16.387 -22.592 1.00 53.78 78 ASN A N 1
ATOM 621 C CA . ASN A 1 78 ? 5.649 15.691 -22.311 1.00 53.78 78 ASN A CA 1
ATOM 622 C C . ASN A 1 78 ?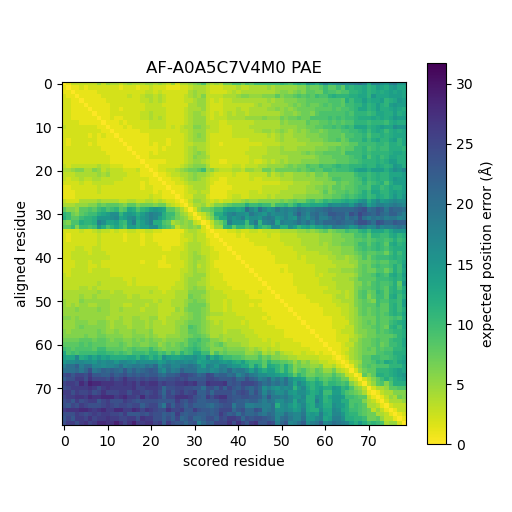 5.212 15.768 -20.829 1.00 53.78 78 ASN A C 1
ATOM 624 O O . ASN A 1 78 ? 4.325 15.017 -20.412 1.00 53.78 78 ASN A O 1
ATOM 628 N N . LEU A 1 79 ? 5.842 16.649 -20.046 1.00 48.09 79 LEU A N 1
ATOM 629 C CA . LEU A 1 79 ? 5.557 16.951 -18.635 1.00 48.09 79 LEU A CA 1
ATOM 630 C C . LEU A 1 79 ? 4.936 18.347 -18.504 1.00 48.09 79 LEU A C 1
ATOM 632 O O . LEU A 1 79 ? 4.023 18.489 -17.660 1.00 48.09 79 LEU A O 1
#

Sequence (79 aa):
MISADDLKTKGIACLEENLADKAQDFIAASEKQCFVVMTLEQYYYLREMEMQAALYQVKQNRSYGRCSNNAFDQYADNL

Radius of gyration: 19.54 Å; Cα contacts (8 Å, |Δi|>4): 58; chains: 1; bounding box: 35×30×51 Å

Solvent-accessible surface area (backbone atoms only — not comparable to full-atom va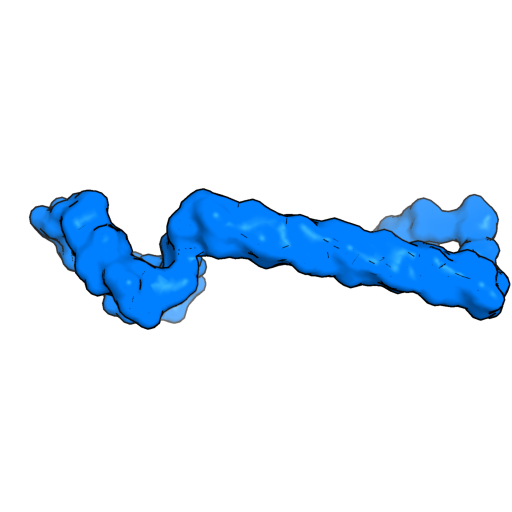lues): 4694 Å² total; per-residue (Å²): 117,44,45,48,64,49,42,72,74,50,42,68,55,51,54,55,67,60,40,72,89,34,70,56,45,40,38,35,77,56,100,81,52,71,48,79,48,59,49,69,67,52,52,51,51,54,54,49,51,55,52,51,50,54,51,49,51,53,53,50,28,58,75,71,68,63,68,61,99,56,57,67,61,63,57,64,76,75,112

pLDDT: mean 85.95, std 14.08, range [48.09, 97.5]

Secondary structure (DSSP, 8-state):
-EEHHHHHHHTHHHHHHHHTT-SEEEEESSSS-EEEEE-HHHHHHHHHHHHHHHHHHHHHHHHTT---TTHHHHHHTT-